Protein AF-A0A8J2L256-F1 (afdb_monomer_lite)

Structure (mmCIF, N/CA/C/O backbone):
data_AF-A0A8J2L256-F1
#
_entry.id   AF-A0A8J2L256-F1
#
loop_
_atom_site.group_PDB
_atom_site.id
_atom_site.type_symbol
_atom_site.label_atom_id
_atom_site.label_alt_id
_atom_site.label_comp_id
_atom_site.label_asym_id
_atom_site.label_entity_id
_atom_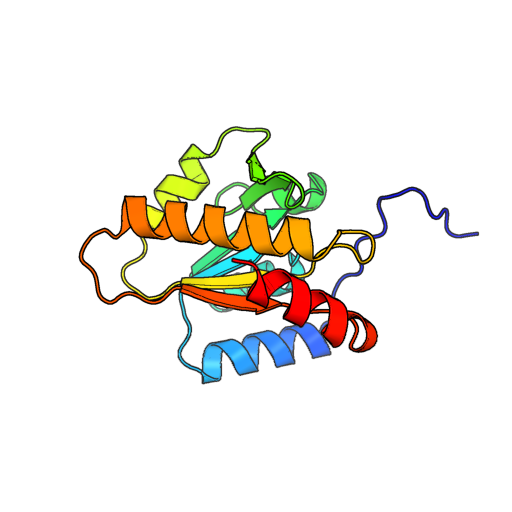site.label_seq_id
_atom_site.pdbx_PDB_ins_code
_atom_site.Cartn_x
_atom_site.Cartn_y
_atom_site.Cartn_z
_atom_s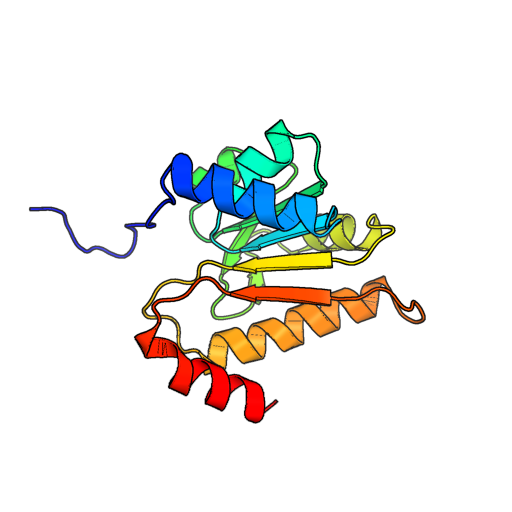ite.occupancy
_atom_site.B_iso_or_equiv
_atom_site.auth_seq_id
_atom_site.auth_comp_id
_atom_site.auth_asym_id
_atom_site.auth_atom_id
_atom_site.pdbx_PDB_model_num
ATOM 1 N N . LYS A 1 1 ? 14.289 1.042 -29.338 1.00 33.09 1 LYS A N 1
ATOM 2 C CA . LYS A 1 1 ? 15.150 1.082 -28.131 1.00 33.09 1 LYS A CA 1
ATOM 3 C C . LYS A 1 1 ? 14.317 1.693 -27.020 1.00 33.09 1 LYS A C 1
ATOM 5 O O . LYS A 1 1 ? 14.065 2.885 -27.082 1.00 33.09 1 LYS A O 1
ATOM 10 N N . VAL A 1 2 ? 13.814 0.871 -26.102 1.00 31.98 2 VAL A N 1
ATOM 11 C CA . VAL A 1 2 ? 13.113 1.359 -24.908 1.00 31.98 2 VAL A CA 1
ATOM 12 C C . VAL A 1 2 ? 14.169 2.021 -24.027 1.00 31.98 2 VAL A C 1
ATOM 14 O O . VAL A 1 2 ? 15.188 1.404 -23.714 1.00 31.98 2 VAL A O 1
ATOM 17 N N . SER A 1 3 ? 14.004 3.308 -23.748 1.00 28.58 3 SER A N 1
ATOM 18 C CA . SER A 1 3 ? 14.897 4.068 -22.882 1.00 28.58 3 SER A CA 1
ATOM 19 C C . SER A 1 3 ? 14.696 3.620 -21.435 1.00 28.58 3 SER A C 1
ATOM 21 O O . SER A 1 3 ? 13.634 3.829 -20.860 1.00 28.58 3 SER A O 1
ATOM 23 N N . ASN A 1 4 ? 15.737 3.030 -20.844 1.00 44.91 4 ASN A N 1
ATOM 24 C CA . ASN A 1 4 ? 15.836 2.690 -19.418 1.00 44.91 4 ASN A CA 1
ATOM 25 C C . ASN A 1 4 ? 16.096 3.945 -18.557 1.00 44.91 4 ASN A C 1
ATOM 27 O O . ASN A 1 4 ? 17.011 3.994 -17.739 1.00 44.91 4 ASN A O 1
ATOM 31 N N . SER A 1 5 ? 15.322 5.004 -18.772 1.00 42.19 5 SER A N 1
ATOM 32 C CA . SER A 1 5 ? 15.336 6.201 -17.936 1.00 42.19 5 SER A CA 1
ATOM 33 C C . SER A 1 5 ? 14.283 6.036 -16.847 1.00 42.19 5 SER A C 1
ATOM 35 O O . SER A 1 5 ? 13.138 6.381 -17.090 1.00 42.19 5 SER A O 1
ATOM 37 N N . GLY A 1 6 ? 14.655 5.447 -15.704 1.00 45.38 6 GLY A N 1
ATOM 38 C CA . GLY A 1 6 ? 14.060 5.629 -14.363 1.00 45.38 6 GLY A CA 1
ATOM 39 C C . GLY A 1 6 ? 12.545 5.492 -14.112 1.00 45.38 6 GLY A C 1
ATOM 40 O O . GLY A 1 6 ? 12.156 5.611 -12.960 1.00 45.38 6 GLY A O 1
ATOM 41 N N . VAL A 1 7 ? 11.703 5.267 -15.125 1.00 45.62 7 VAL A N 1
ATOM 42 C CA . VAL A 1 7 ? 10.238 5.473 -15.059 1.00 45.62 7 VAL A CA 1
ATOM 43 C C . VAL A 1 7 ? 9.453 4.284 -15.643 1.00 45.62 7 VAL A C 1
ATOM 45 O O . VAL A 1 7 ? 8.245 4.344 -15.822 1.00 45.62 7 VAL A O 1
ATOM 48 N N . ALA A 1 8 ? 10.104 3.158 -15.948 1.00 50.25 8 ALA A N 1
ATOM 49 C CA . ALA A 1 8 ? 9.369 1.954 -16.337 1.00 50.25 8 ALA A CA 1
ATOM 50 C C . ALA A 1 8 ? 8.808 1.269 -15.079 1.00 50.25 8 ALA A C 1
ATOM 52 O O . ALA A 1 8 ? 9.452 0.386 -14.514 1.00 50.25 8 ALA A O 1
ATOM 53 N N . GLN A 1 9 ? 7.630 1.703 -14.621 1.00 61.28 9 GLN A N 1
ATOM 54 C CA . GLN A 1 9 ? 6.853 0.961 -13.631 1.00 61.28 9 GLN A CA 1
ATOM 55 C C . GLN A 1 9 ? 6.382 -0.342 -14.290 1.00 61.28 9 GLN A C 1
ATOM 57 O O . GLN A 1 9 ? 5.681 -0.326 -15.305 1.00 61.28 9 GLN A O 1
ATOM 62 N N . TYR A 1 10 ? 6.814 -1.482 -13.757 1.00 75.56 10 TYR A N 1
ATOM 63 C CA . TYR A 1 10 ? 6.326 -2.779 -14.212 1.00 75.56 10 TYR A CA 1
ATOM 64 C C . TYR A 1 10 ? 4.930 -2.982 -13.634 1.00 75.56 10 TYR A C 1
ATOM 66 O O . TYR A 1 10 ? 4.779 -3.277 -12.458 1.00 75.56 10 TYR A O 1
ATOM 74 N N . LEU A 1 11 ? 3.898 -2.794 -14.453 1.00 85.25 11 LEU A N 1
ATOM 75 C CA . LEU A 1 11 ? 2.532 -3.072 -14.026 1.00 85.25 11 LEU A CA 1
ATOM 76 C C . LEU A 1 11 ? 2.261 -4.578 -14.064 1.00 85.25 11 LEU A C 1
ATOM 78 O O . LEU A 1 11 ? 2.655 -5.271 -15.006 1.00 85.25 11 LEU A O 1
ATOM 82 N N . PHE A 1 12 ? 1.537 -5.072 -13.060 1.00 91.88 12 PHE A N 1
ATOM 83 C CA . PHE A 1 12 ? 1.010 -6.434 -13.060 1.00 91.88 12 PHE A CA 1
ATOM 84 C C . PHE A 1 12 ? 0.120 -6.675 -14.281 1.00 91.88 12 PHE A C 1
ATOM 86 O O . PHE A 1 12 ? -0.645 -5.795 -14.684 1.00 91.88 12 PHE A O 1
ATOM 93 N N . SER A 1 13 ? 0.167 -7.894 -14.829 1.00 95.06 13 SER A N 1
ATOM 94 C CA . SER A 1 13 ? -0.834 -8.317 -15.809 1.00 95.06 13 SER A CA 1
ATOM 95 C C . SER A 1 13 ? -2.222 -8.375 -15.165 1.00 95.06 13 SER A C 1
ATOM 97 O O . SER A 1 13 ? -2.358 -8.415 -13.934 1.00 95.06 13 SER A O 1
ATOM 99 N N . GLN A 1 14 ? -3.265 -8.408 -15.993 1.00 95.38 14 GLN A N 1
ATOM 100 C CA . GLN A 1 14 ? -4.630 -8.550 -15.496 1.00 95.38 14 GLN A CA 1
ATOM 101 C C . GLN A 1 14 ? -4.795 -9.861 -14.719 1.00 95.38 14 GLN A C 1
ATOM 103 O O . GLN A 1 14 ? -5.342 -9.859 -13.622 1.00 95.38 14 GLN A O 1
ATOM 108 N N . GLU A 1 15 ? -4.242 -10.959 -15.236 1.00 97.44 15 GLU A N 1
ATOM 109 C CA . GLU A 1 15 ? -4.315 -12.281 -14.613 1.00 97.44 15 GLU A CA 1
ATOM 110 C C . GLU A 1 15 ? -3.619 -12.303 -13.248 1.00 97.44 15 GLU A C 1
ATOM 112 O O . GLU A 1 15 ? -4.172 -12.824 -12.281 1.00 97.44 15 GLU A O 1
ATOM 117 N N . SER A 1 16 ? -2.422 -11.711 -13.141 1.00 96.75 16 SER A N 1
ATOM 118 C CA . SER A 1 16 ? -1.717 -11.602 -11.857 1.00 96.75 16 SER A CA 1
ATOM 119 C C . SER A 1 16 ? -2.474 -10.717 -10.871 1.00 96.75 16 SER A C 1
ATOM 121 O O . SER A 1 16 ? -2.571 -11.057 -9.695 1.00 96.75 16 SER A O 1
ATOM 123 N N . THR A 1 17 ? -3.044 -9.609 -11.345 1.00 97.44 17 THR A N 1
ATOM 124 C CA . THR A 1 17 ? -3.836 -8.690 -10.517 1.00 97.44 17 THR A CA 1
ATOM 125 C C . THR A 1 17 ? -5.092 -9.378 -9.974 1.00 97.44 17 THR A C 1
ATOM 127 O O . THR A 1 17 ? -5.381 -9.293 -8.778 1.00 97.44 17 THR A O 1
ATOM 130 N N . ASP A 1 18 ? -5.817 -10.105 -10.825 1.00 97.50 18 ASP A N 1
ATOM 131 C CA . ASP A 1 18 ? -7.020 -10.852 -10.452 1.00 97.50 18 ASP A CA 1
ATOM 132 C C . ASP A 1 18 ? -6.697 -11.980 -9.466 1.00 97.50 18 ASP A C 1
ATOM 134 O O . ASP A 1 18 ? -7.401 -12.152 -8.470 1.00 97.50 18 ASP A O 1
ATOM 138 N N . PHE A 1 19 ? -5.602 -12.711 -9.698 1.00 97.81 19 PHE A N 1
ATOM 139 C CA . PHE A 1 19 ? -5.131 -13.742 -8.777 1.00 97.81 19 PHE A CA 1
ATOM 140 C C . PHE A 1 19 ? -4.763 -13.160 -7.407 1.00 97.81 19 PHE A C 1
ATOM 142 O O . PHE A 1 19 ? -5.254 -13.640 -6.386 1.00 97.81 19 PHE A O 1
ATOM 149 N N . LEU A 1 20 ? -3.924 -12.118 -7.372 1.00 97.19 20 LEU A N 1
ATOM 150 C CA . LEU A 1 20 ? -3.443 -11.519 -6.126 1.00 97.19 20 LEU A CA 1
ATOM 151 C C . LEU A 1 20 ? -4.588 -10.916 -5.317 1.00 97.19 20 LEU A C 1
ATOM 153 O O . LEU A 1 20 ? -4.707 -11.193 -4.126 1.00 97.19 20 LEU A O 1
ATOM 157 N N . THR A 1 21 ? -5.465 -10.137 -5.951 1.00 97.75 21 THR A N 1
ATOM 158 C CA . THR A 1 21 ? -6.631 -9.576 -5.257 1.00 97.75 21 THR A CA 1
ATOM 159 C C . THR A 1 21 ? -7.592 -10.666 -4.801 1.00 97.75 21 THR A C 1
ATOM 161 O O . THR A 1 21 ? -8.034 -10.635 -3.658 1.00 97.75 21 THR A O 1
ATOM 164 N N . GLY A 1 22 ? -7.861 -11.679 -5.629 1.00 97.75 22 GLY A N 1
ATOM 165 C CA . GLY A 1 22 ? -8.670 -12.832 -5.232 1.00 97.75 22 GLY A CA 1
ATOM 166 C C . GLY A 1 22 ? -8.109 -13.549 -4.001 1.00 97.75 22 GLY A C 1
ATOM 167 O O . GLY A 1 22 ? -8.852 -13.817 -3.058 1.00 97.75 22 GLY A O 1
ATOM 168 N N . MET A 1 23 ? -6.796 -13.791 -3.975 1.00 97.50 23 MET A N 1
ATOM 169 C CA . MET A 1 23 ? -6.098 -14.386 -2.836 1.00 97.50 23 MET A CA 1
ATOM 170 C C . MET A 1 23 ? -6.236 -13.519 -1.578 1.00 97.50 23 MET A C 1
ATOM 172 O O . MET A 1 23 ? -6.674 -14.027 -0.548 1.00 97.50 23 MET A O 1
ATOM 176 N N . LEU A 1 24 ? -5.919 -12.222 -1.655 1.00 96.69 24 LEU A N 1
ATOM 177 C CA . LEU A 1 24 ? -5.998 -11.302 -0.513 1.00 96.69 24 LEU A CA 1
ATOM 178 C C . LEU A 1 24 ? -7.411 -11.256 0.088 1.00 96.69 24 LEU A C 1
ATOM 180 O O . LEU A 1 24 ? -7.569 -11.364 1.302 1.00 96.69 24 LEU A O 1
ATOM 184 N N . LEU A 1 25 ? -8.442 -11.179 -0.757 1.00 96.56 25 LEU A N 1
ATOM 185 C CA . LEU A 1 25 ? -9.835 -11.168 -0.305 1.00 96.56 25 LEU A CA 1
ATOM 186 C C . LEU A 1 25 ? -10.271 -12.519 0.276 1.00 96.56 25 LEU A C 1
ATOM 188 O O . LEU A 1 25 ? -11.030 -12.554 1.241 1.00 96.56 25 LEU A O 1
ATOM 192 N N . SER A 1 26 ? -9.771 -13.638 -0.260 1.00 97.12 26 SER A N 1
ATOM 193 C CA . SER A 1 26 ? -10.060 -14.974 0.286 1.00 97.12 26 SER A CA 1
ATOM 194 C C . SER A 1 26 ? -9.480 -15.198 1.688 1.00 97.12 26 SER A C 1
ATOM 196 O O . SER A 1 26 ? -10.005 -16.014 2.441 1.00 97.12 26 SER A O 1
ATOM 198 N N . LEU A 1 27 ? -8.440 -14.441 2.059 1.00 95.38 27 LEU A N 1
ATOM 199 C CA . LEU A 1 27 ? -7.874 -14.416 3.411 1.00 95.38 27 LEU A CA 1
ATOM 200 C C . LEU A 1 27 ? -8.702 -13.563 4.391 1.00 95.38 27 LEU A C 1
ATOM 202 O O . LEU A 1 27 ? -8.342 -13.468 5.561 1.00 95.38 27 LEU A O 1
ATOM 206 N N . GLY A 1 28 ? -9.798 -12.944 3.934 1.00 94.31 28 GLY A N 1
ATOM 207 C CA . GLY A 1 28 ? -10.651 -12.080 4.754 1.00 94.31 28 GLY A CA 1
ATOM 208 C C . GLY A 1 28 ? -10.068 -10.689 5.013 1.00 94.31 28 GLY A C 1
ATOM 209 O O . GLY A 1 28 ? -10.490 -10.026 5.954 1.00 94.31 28 GLY A O 1
ATOM 210 N N . LEU A 1 29 ? -9.092 -10.255 4.210 1.00 95.25 29 LEU A N 1
ATOM 211 C CA . LEU A 1 29 ? -8.462 -8.938 4.323 1.00 95.25 29 LEU A CA 1
ATOM 212 C C . LEU A 1 29 ? -9.290 -7.888 3.569 1.00 95.25 29 LEU A C 1
ATOM 214 O O . LEU A 1 29 ? -9.682 -8.120 2.425 1.00 95.25 29 LEU A O 1
ATOM 218 N N . ASP A 1 30 ? -9.530 -6.732 4.187 1.00 95.06 30 ASP A N 1
ATOM 219 C CA . ASP A 1 30 ? -10.477 -5.725 3.688 1.00 95.06 30 ASP A CA 1
ATOM 220 C C . ASP A 1 30 ? -9.963 -4.272 3.706 1.00 95.06 30 ASP A C 1
ATOM 222 O O . ASP A 1 30 ? -10.559 -3.422 3.043 1.00 95.06 30 ASP A O 1
ATOM 226 N N . ASN A 1 31 ? -8.851 -3.985 4.396 1.00 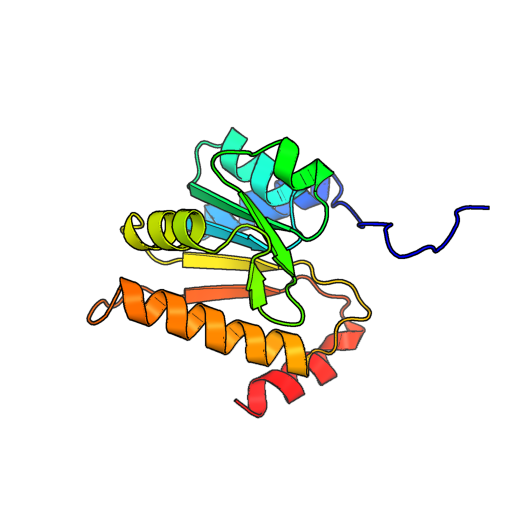97.56 31 ASN A N 1
ATOM 227 C CA . ASN A 1 31 ? -8.213 -2.665 4.413 1.00 97.56 31 ASN A CA 1
ATOM 228 C C . ASN A 1 31 ? -6.784 -2.740 3.881 1.00 97.56 31 ASN A C 1
ATOM 230 O O . ASN A 1 31 ? -5.948 -3.476 4.414 1.00 97.56 31 ASN A O 1
ATOM 234 N N . PHE A 1 32 ? -6.496 -1.944 2.851 1.00 98.44 32 PHE A N 1
ATOM 235 C CA . PHE A 1 32 ? -5.239 -2.028 2.120 1.00 98.44 32 PHE A CA 1
ATOM 236 C C . PHE A 1 32 ? -4.518 -0.690 1.997 1.00 98.44 32 PHE A C 1
ATOM 238 O O . PHE A 1 32 ? -5.130 0.351 1.765 1.00 98.44 32 PHE A O 1
ATOM 245 N N . ILE A 1 33 ? -3.192 -0.743 2.054 1.00 98.38 33 ILE A N 1
ATOM 246 C CA . ILE A 1 33 ? -2.316 0.259 1.449 1.00 98.38 33 ILE A CA 1
ATOM 247 C C . ILE A 1 33 ? -1.577 -0.426 0.311 1.00 98.38 33 ILE A C 1
ATOM 249 O O . ILE A 1 33 ? -0.903 -1.428 0.523 1.00 98.38 33 ILE A O 1
ATOM 253 N N . CYS A 1 34 ? -1.701 0.108 -0.895 1.00 98.12 34 CYS A N 1
ATOM 254 C CA . CYS A 1 34 ? -0.963 -0.344 -2.066 1.00 98.12 34 CYS A CA 1
ATOM 255 C C . CYS A 1 34 ? 0.215 0.603 -2.283 1.00 98.12 34 CYS A C 1
ATOM 257 O O . CYS A 1 34 ? 0.013 1.768 -2.608 1.00 98.12 34 CYS A O 1
ATOM 259 N N . MET A 1 35 ? 1.440 0.122 -2.097 1.00 96.38 35 MET A N 1
ATOM 260 C CA . MET A 1 35 ? 2.654 0.918 -2.242 1.00 96.38 35 MET A CA 1
ATOM 261 C C . MET A 1 35 ? 3.378 0.544 -3.538 1.00 96.38 35 MET A C 1
ATOM 263 O O . MET A 1 35 ? 3.911 -0.559 -3.655 1.00 96.38 35 MET A O 1
ATOM 267 N N . GLY A 1 36 ? 3.369 1.445 -4.521 1.00 94.69 36 GLY A N 1
ATOM 268 C CA . GLY A 1 36 ? 3.885 1.178 -5.870 1.00 94.69 36 GLY A CA 1
ATOM 269 C C . GLY A 1 36 ? 3.071 0.147 -6.663 1.00 94.69 36 GLY A C 1
ATOM 270 O O . GLY A 1 36 ? 3.540 -0.338 -7.686 1.00 94.69 36 GLY A O 1
ATOM 271 N N . ALA A 1 37 ? 1.859 -0.196 -6.204 1.00 96.12 37 ALA A N 1
ATOM 272 C CA . ALA A 1 37 ? 1.018 -1.257 -6.768 1.00 96.12 37 ALA A CA 1
ATOM 273 C C . ALA A 1 37 ? -0.350 -0.734 -7.278 1.00 96.12 37 ALA A C 1
ATOM 275 O O . ALA A 1 37 ? -1.404 -1.163 -6.789 1.00 96.12 37 ALA A O 1
ATOM 276 N N . PRO A 1 38 ? -0.380 0.184 -8.264 1.00 96.12 38 PRO A N 1
ATOM 277 C CA . PRO A 1 38 ? -1.602 0.861 -8.702 1.00 96.12 38 PRO A CA 1
ATOM 278 C C . PRO A 1 38 ? -2.627 -0.084 -9.348 1.00 96.12 38 PRO A C 1
ATOM 280 O O . PRO A 1 38 ? -3.829 0.132 -9.192 1.00 96.12 38 PRO A O 1
ATOM 283 N N . SER A 1 39 ? -2.191 -1.159 -10.020 1.00 96.00 39 SER A N 1
ATOM 284 C CA . SER A 1 39 ? -3.107 -2.162 -10.595 1.00 96.00 39 SER A CA 1
ATOM 285 C C . SER A 1 39 ? -3.903 -2.901 -9.514 1.00 96.00 39 SER A C 1
ATOM 287 O O . SER A 1 39 ? -5.103 -3.124 -9.667 1.00 96.00 39 SER A O 1
ATOM 289 N N . ILE A 1 40 ? -3.255 -3.237 -8.391 1.00 97.69 40 ILE A N 1
ATOM 290 C CA . ILE A 1 40 ? -3.905 -3.892 -7.247 1.00 97.69 40 ILE A CA 1
ATOM 291 C C . ILE A 1 40 ? -4.883 -2.921 -6.584 1.00 97.69 40 ILE A C 1
ATOM 293 O O . ILE A 1 40 ? -6.023 -3.299 -6.322 1.00 97.69 40 ILE A O 1
ATOM 297 N N . HIS A 1 41 ? -4.473 -1.664 -6.378 1.00 98.00 41 HIS A N 1
ATOM 298 C CA . HIS A 1 41 ? -5.343 -0.616 -5.839 1.00 98.00 41 HIS A CA 1
ATOM 299 C C . HIS A 1 41 ? -6.628 -0.456 -6.659 1.00 98.00 41 HIS A C 1
ATOM 301 O O . HIS A 1 41 ? -7.723 -0.579 -6.110 1.00 98.00 41 HIS A O 1
ATOM 307 N N . GLY A 1 42 ? -6.499 -0.258 -7.976 1.00 97.56 42 GLY A N 1
ATOM 308 C CA . GLY A 1 42 ? -7.648 -0.100 -8.870 1.00 97.56 42 GLY A CA 1
ATOM 309 C C . GLY A 1 42 ? -8.604 -1.288 -8.794 1.00 97.56 42 GLY A C 1
ATOM 310 O O . GLY A 1 42 ? -9.808 -1.112 -8.619 1.00 97.56 42 GLY A O 1
ATOM 311 N N . LYS A 1 43 ? -8.062 -2.512 -8.809 1.00 97.94 43 LYS A N 1
ATOM 312 C CA . LYS A 1 43 ? -8.867 -3.732 -8.721 1.00 97.94 43 LYS A CA 1
ATOM 313 C C . LYS A 1 43 ? -9.574 -3.893 -7.371 1.00 97.94 43 LYS A C 1
ATOM 315 O O . LYS A 1 43 ? -10.705 -4.370 -7.334 1.00 97.94 43 LYS A O 1
ATOM 320 N N . LEU A 1 44 ? -8.947 -3.502 -6.262 1.00 98.31 44 LEU A N 1
ATOM 321 C CA . LEU A 1 44 ? -9.594 -3.508 -4.945 1.00 98.31 44 LEU A CA 1
ATOM 322 C C . LEU A 1 44 ? -10.750 -2.497 -4.887 1.00 98.31 44 LEU A C 1
ATOM 324 O O . LEU A 1 44 ? -11.830 -2.840 -4.402 1.00 98.31 44 LEU A O 1
ATOM 328 N N . LEU A 1 45 ? -10.570 -1.299 -5.453 1.00 97.62 45 LEU A N 1
ATOM 329 C CA . LEU A 1 45 ? -11.632 -0.293 -5.534 1.00 97.62 45 LEU A CA 1
ATOM 330 C C . LEU A 1 45 ? -12.818 -0.758 -6.392 1.00 97.62 45 LEU A C 1
ATOM 332 O O . LEU A 1 45 ? -13.961 -0.599 -5.971 1.00 97.62 45 LEU A O 1
ATOM 336 N N . GLU A 1 46 ? -12.576 -1.409 -7.537 1.00 96.88 46 GLU A N 1
ATOM 337 C CA . GLU A 1 46 ? -13.636 -2.026 -8.361 1.00 96.88 46 GLU A CA 1
ATOM 338 C C . GLU A 1 46 ? -14.489 -3.036 -7.575 1.00 96.88 46 GLU A C 1
ATOM 340 O O . GLU A 1 46 ? -15.650 -3.288 -7.901 1.00 96.88 46 GLU A O 1
ATOM 345 N N . ARG A 1 47 ? -13.912 -3.634 -6.529 1.00 96.25 47 ARG A N 1
ATOM 346 C CA . ARG A 1 47 ? -14.564 -4.613 -5.654 1.00 96.25 47 ARG A CA 1
ATOM 347 C C . ARG A 1 47 ? -15.148 -3.987 -4.386 1.00 96.25 47 ARG A C 1
ATOM 349 O O . ARG A 1 47 ? -15.650 -4.730 -3.549 1.00 96.25 47 ARG A O 1
ATOM 356 N N . ASN A 1 48 ? -15.149 -2.655 -4.280 1.00 96.25 48 ASN A N 1
ATOM 357 C CA . ASN A 1 48 ? -15.600 -1.880 -3.119 1.00 96.25 48 ASN A CA 1
ATOM 358 C C . ASN A 1 48 ? -14.840 -2.222 -1.829 1.00 96.25 48 ASN A C 1
ATOM 360 O O . ASN A 1 48 ? -15.426 -2.290 -0.750 1.00 96.25 48 ASN A O 1
ATOM 364 N N . VAL A 1 49 ? -13.536 -2.469 -1.951 1.00 97.06 49 VAL A N 1
ATOM 365 C CA . VAL A 1 49 ? -12.649 -2.791 -0.831 1.00 97.06 49 VAL A CA 1
ATOM 366 C C . VAL A 1 49 ? -11.823 -1.558 -0.471 1.00 97.06 49 VAL A C 1
ATOM 368 O O . VAL A 1 49 ? -11.377 -0.832 -1.362 1.00 97.06 49 VAL A O 1
ATOM 371 N N . ASN A 1 50 ? -11.605 -1.313 0.826 1.00 97.31 50 ASN A N 1
ATOM 372 C CA . ASN A 1 50 ? -10.860 -0.141 1.283 1.00 97.31 50 ASN A CA 1
ATOM 373 C C . ASN A 1 50 ? -9.405 -0.245 0.823 1.00 97.31 50 ASN A C 1
ATOM 375 O O . ASN A 1 50 ? -8.687 -1.179 1.182 1.00 97.31 50 ASN A O 1
ATOM 379 N N . SER A 1 51 ? -8.959 0.717 0.022 1.00 98.25 51 SER A N 1
ATOM 380 C CA . SER A 1 51 ? -7.600 0.741 -0.502 1.00 98.25 51 SER A CA 1
ATOM 381 C C . SER A 1 51 ? -7.095 2.171 -0.610 1.00 98.25 51 SER A C 1
ATOM 383 O O . SER A 1 51 ? -7.845 3.066 -0.999 1.00 98.25 51 SER A O 1
ATOM 385 N N . TYR A 1 52 ? -5.817 2.373 -0.303 1.00 98.50 52 TYR A N 1
ATOM 386 C CA . TYR A 1 52 ? -5.128 3.653 -0.436 1.00 98.50 52 TYR A CA 1
ATOM 387 C C . TYR A 1 52 ? -3.803 3.470 -1.174 1.00 98.50 52 TYR A C 1
ATOM 389 O O . TYR A 1 52 ? -3.025 2.580 -0.833 1.00 98.50 52 TYR A O 1
ATOM 397 N N . LEU A 1 53 ? -3.542 4.287 -2.189 1.00 98.31 53 LEU A N 1
ATOM 398 C CA . LEU A 1 53 ? -2.360 4.183 -3.040 1.00 98.31 53 LEU A CA 1
ATOM 399 C C . LEU A 1 53 ? -1.256 5.145 -2.587 1.00 98.31 53 LEU A C 1
ATOM 401 O O . LEU A 1 53 ? -1.456 6.352 -2.486 1.00 98.31 53 LEU A O 1
ATOM 405 N N . LEU A 1 54 ? -0.063 4.609 -2.373 1.00 97.75 54 LEU A N 1
ATOM 406 C CA . LEU A 1 54 ? 1.164 5.374 -2.191 1.00 97.75 54 LEU A CA 1
ATOM 407 C C . LEU A 1 54 ? 2.068 5.102 -3.393 1.00 97.75 54 LEU A C 1
ATOM 409 O O . LEU A 1 54 ? 2.572 3.988 -3.536 1.00 97.75 54 LEU A O 1
ATOM 413 N N . ASP A 1 55 ? 2.265 6.087 -4.264 1.00 95.69 55 ASP A N 1
ATOM 414 C CA . ASP A 1 55 ? 3.029 5.904 -5.504 1.00 95.69 55 ASP A CA 1
ATOM 415 C C . ASP A 1 55 ? 3.938 7.104 -5.794 1.00 95.69 55 ASP A C 1
ATOM 417 O O . ASP A 1 55 ? 3.645 8.234 -5.399 1.00 95.69 55 ASP A O 1
ATOM 421 N N . LEU A 1 56 ? 5.052 6.841 -6.476 1.00 94.50 56 LEU A N 1
ATOM 422 C CA . LEU A 1 56 ? 5.990 7.859 -6.937 1.00 94.50 56 LEU A CA 1
ATOM 423 C C . LEU A 1 56 ? 5.547 8.457 -8.281 1.00 94.50 56 LEU A C 1
ATOM 425 O O . LEU A 1 56 ? 5.964 9.561 -8.613 1.00 94.50 56 LEU A O 1
ATOM 429 N N . ASP A 1 57 ? 4.739 7.735 -9.063 1.00 92.81 57 ASP A N 1
ATOM 430 C CA . ASP A 1 57 ? 4.256 8.202 -10.359 1.00 92.81 57 ASP A CA 1
ATOM 431 C C . ASP A 1 57 ? 3.043 9.144 -10.195 1.00 92.81 57 ASP A C 1
ATOM 433 O O . ASP A 1 57 ? 1.946 8.680 -9.854 1.00 92.81 57 ASP A O 1
ATOM 437 N N . PRO A 1 58 ? 3.181 10.457 -10.474 1.00 91.75 58 PRO A N 1
ATOM 438 C CA . PRO A 1 58 ? 2.078 11.408 -10.363 1.00 91.75 58 PRO A CA 1
ATOM 439 C C . PRO A 1 58 ? 0.915 11.093 -11.314 1.00 91.75 58 PRO A C 1
ATOM 441 O O . PRO A 1 58 ? -0.228 11.431 -10.997 1.00 91.75 58 PRO A O 1
ATOM 444 N N . ASP A 1 59 ? 1.156 10.407 -12.437 1.00 91.50 59 ASP A N 1
ATOM 445 C CA . ASP A 1 59 ? 0.083 9.995 -13.342 1.00 91.50 59 ASP A CA 1
ATOM 446 C C . ASP A 1 59 ? -0.797 8.926 -12.681 1.00 91.50 59 ASP A C 1
ATOM 448 O O . ASP A 1 59 ? -2.019 8.944 -12.854 1.00 91.50 59 ASP A O 1
ATOM 452 N N . MET A 1 60 ? -0.220 8.031 -11.870 1.00 92.38 60 MET A N 1
ATOM 453 C CA . MET A 1 60 ? -0.995 7.063 -11.084 1.00 92.38 60 MET A CA 1
ATOM 454 C C . MET A 1 60 ? -1.782 7.745 -9.969 1.00 92.38 60 MET A C 1
ATOM 456 O O . MET A 1 60 ? -2.952 7.421 -9.774 1.00 92.38 60 MET A O 1
ATOM 460 N N . ILE A 1 61 ? -1.191 8.733 -9.297 1.00 94.31 61 ILE A N 1
ATOM 461 C CA . ILE A 1 61 ? -1.872 9.530 -8.264 1.00 94.31 61 ILE A CA 1
ATOM 462 C C . ILE A 1 61 ? -3.065 10.295 -8.849 1.00 94.31 61 ILE A C 1
ATOM 464 O O . ILE A 1 61 ? -4.160 10.278 -8.288 1.00 94.31 61 ILE A O 1
ATOM 468 N N . SER A 1 62 ? -2.897 10.901 -10.028 1.00 93.69 62 SER A N 1
ATOM 469 C CA . SER A 1 62 ? -3.950 11.687 -10.687 1.00 93.69 62 SER A CA 1
ATOM 470 C C . SER A 1 62 ? -5.226 10.886 -10.989 1.00 93.69 62 SER A C 1
ATOM 472 O O . SER A 1 62 ? -6.315 11.458 -11.048 1.00 93.69 62 SER A O 1
ATOM 474 N N . LYS A 1 63 ? -5.116 9.556 -11.129 1.00 95.00 63 LYS A N 1
ATOM 475 C CA . LYS A 1 63 ? -6.254 8.648 -11.349 1.00 95.00 63 LYS A CA 1
ATOM 476 C C . LYS A 1 63 ? -7.085 8.411 -10.088 1.00 95.00 63 LYS A C 1
ATOM 478 O O . LYS A 1 63 ? -8.255 8.054 -10.204 1.00 95.00 63 LYS A O 1
ATOM 483 N N . TYR A 1 64 ? -6.506 8.611 -8.903 1.00 95.69 64 TYR A N 1
ATOM 484 C CA . TYR A 1 64 ? -7.114 8.275 -7.613 1.00 95.69 64 TYR A CA 1
ATOM 485 C C . TYR A 1 64 ? -7.008 9.436 -6.607 1.00 95.69 64 TYR A C 1
ATOM 487 O O . TYR A 1 64 ? -6.496 9.253 -5.501 1.00 95.69 64 TYR A O 1
ATOM 495 N N . PRO A 1 65 ? -7.498 10.645 -6.931 1.00 92.12 65 PRO A N 1
ATOM 496 C CA . PRO A 1 65 ? -7.202 11.862 -6.165 1.00 92.12 65 PRO A CA 1
ATOM 497 C C . PRO A 1 65 ? -7.705 11.848 -4.711 1.00 92.12 65 PRO A C 1
ATOM 499 O O . PRO A 1 65 ? -7.230 12.624 -3.891 1.00 92.12 65 PRO A O 1
ATOM 502 N N . SER A 1 66 ? -8.675 10.993 -4.377 1.00 93.19 66 SER A N 1
ATOM 503 C CA . SER A 1 66 ? -9.236 10.884 -3.019 1.00 93.19 66 SER A CA 1
ATOM 504 C C . SER A 1 66 ? -8.691 9.704 -2.214 1.00 93.19 66 SER A C 1
ATOM 506 O O . SER A 1 66 ? -8.953 9.612 -1.018 1.00 93.19 66 SER A O 1
ATOM 508 N N . THR A 1 67 ? -7.970 8.790 -2.860 1.00 96.62 67 THR A N 1
ATOM 509 C CA . THR A 1 67 ? -7.491 7.534 -2.266 1.00 96.62 67 THR A CA 1
ATOM 510 C C . THR A 1 67 ? -6.029 7.286 -2.609 1.00 96.62 67 THR A C 1
ATOM 512 O O . THR A 1 67 ? -5.601 6.138 -2.711 1.00 96.62 67 THR A O 1
ATOM 515 N N . SER A 1 68 ? -5.256 8.352 -2.824 1.00 97.38 68 SER A N 1
ATOM 516 C CA . SER A 1 68 ? -3.833 8.243 -3.109 1.00 97.38 68 SER A CA 1
ATOM 517 C C . SER A 1 68 ? -3.027 9.437 -2.603 1.00 97.38 68 SER A C 1
ATOM 519 O O . SER A 1 68 ? -3.564 10.521 -2.378 1.00 97.38 68 SER A O 1
ATOM 521 N N . CYS A 1 69 ? -1.724 9.228 -2.421 1.00 96.88 69 CYS A N 1
ATOM 522 C CA . CYS A 1 69 ? -0.748 10.281 -2.156 1.00 96.88 69 CYS A CA 1
ATOM 523 C C . CYS A 1 69 ? 0.506 10.073 -2.999 1.00 96.88 69 CYS A C 1
ATOM 525 O O . CYS A 1 69 ? 1.024 8.956 -3.083 1.00 96.88 69 CYS A O 1
ATOM 527 N N . HIS A 1 70 ? 1.048 11.175 -3.520 1.00 96.75 70 HIS A N 1
ATOM 528 C CA . HIS A 1 70 ? 2.380 11.185 -4.104 1.00 96.75 70 HIS A CA 1
ATOM 529 C C . HIS A 1 70 ? 3.414 10.942 -3.000 1.00 96.75 70 HIS A C 1
ATOM 531 O O . HIS A 1 70 ? 3.531 11.710 -2.036 1.00 96.75 70 HIS A O 1
ATOM 537 N N . TYR A 1 71 ? 4.136 9.831 -3.116 1.00 96.81 71 TYR A N 1
ATOM 538 C CA . TYR A 1 71 ? 4.907 9.244 -2.032 1.00 96.81 71 TYR A CA 1
ATOM 539 C C . TYR A 1 71 ? 6.191 8.577 -2.529 1.00 96.81 71 TYR A C 1
ATOM 541 O O . TYR A 1 71 ? 6.203 7.847 -3.517 1.00 96.81 71 TYR A O 1
ATOM 549 N N . ASN A 1 72 ? 7.283 8.770 -1.791 1.00 94.88 72 ASN A N 1
ATOM 550 C CA . ASN A 1 72 ? 8.540 8.074 -2.020 1.00 94.88 72 ASN A CA 1
ATOM 551 C C . ASN A 1 72 ? 8.781 7.013 -0.937 1.00 94.88 72 ASN A C 1
ATOM 553 O O . ASN A 1 72 ? 9.103 7.309 0.216 1.00 94.88 72 ASN A O 1
ATOM 557 N N . MET A 1 73 ? 8.688 5.748 -1.346 1.00 93.19 73 MET A N 1
ATOM 558 C CA . MET A 1 73 ? 8.889 4.589 -0.472 1.00 93.19 73 MET A CA 1
ATOM 559 C C . MET A 1 73 ? 10.321 4.396 0.025 1.00 93.19 73 MET A C 1
ATOM 561 O O . MET A 1 73 ? 10.519 3.697 1.008 1.00 93.19 73 MET A O 1
ATOM 565 N N . CYS A 1 74 ? 11.332 4.997 -0.607 1.00 90.69 74 CYS A N 1
ATOM 566 C CA . CYS A 1 74 ? 12.727 4.836 -0.186 1.00 90.69 74 CYS A CA 1
ATOM 567 C C . CYS A 1 74 ? 13.105 5.738 0.998 1.00 90.69 74 CYS A C 1
ATOM 569 O O . CYS A 1 74 ? 14.203 5.630 1.538 1.00 90.69 74 CYS A O 1
ATOM 571 N N . ASN A 1 75 ? 12.247 6.677 1.377 1.00 93.00 75 ASN A N 1
ATOM 572 C CA . ASN A 1 75 ? 12.510 7.588 2.488 1.00 93.00 75 ASN A CA 1
ATOM 573 C C . ASN A 1 75 ? 11.248 7.957 3.277 1.00 93.00 75 ASN A C 1
ATOM 575 O O . ASN A 1 75 ? 11.320 8.827 4.140 1.00 93.00 75 ASN A O 1
ATOM 579 N N . HIS A 1 76 ? 10.120 7.299 2.994 1.00 96.50 76 HIS A N 1
ATOM 580 C CA . HIS A 1 76 ? 8.830 7.567 3.617 1.00 96.50 76 HIS A CA 1
ATOM 581 C C . HIS A 1 76 ? 8.420 9.052 3.520 1.00 96.50 76 HIS A C 1
ATOM 583 O O . HIS A 1 76 ? 7.924 9.657 4.467 1.00 96.50 76 HIS A O 1
ATOM 589 N N . TYR A 1 77 ? 8.661 9.660 2.355 1.00 97.00 77 TYR A N 1
ATOM 590 C CA . TYR A 1 77 ? 8.373 11.071 2.113 1.00 97.00 77 TYR A CA 1
ATOM 591 C C . TYR A 1 77 ? 7.056 11.255 1.358 1.00 97.00 77 TYR A C 1
ATOM 593 O O . TYR A 1 77 ? 6.856 10.652 0.306 1.00 97.00 77 TYR A O 1
ATOM 601 N N . PHE A 1 78 ? 6.191 12.129 1.872 1.00 97.62 78 PHE A N 1
ATOM 602 C CA . PHE A 1 78 ? 4.935 12.530 1.238 1.00 97.62 78 PHE A CA 1
ATOM 603 C C . PHE A 1 78 ? 5.113 13.908 0.601 1.00 97.62 78 PHE A C 1
ATOM 605 O O . PHE A 1 78 ? 5.367 14.882 1.312 1.00 97.62 78 PHE A O 1
ATOM 612 N N . PHE A 1 79 ? 4.979 13.997 -0.722 1.00 96.56 79 PHE A N 1
ATOM 613 C CA . PHE A 1 79 ? 5.243 15.240 -1.456 1.00 96.56 79 PHE A CA 1
ATOM 614 C C . PHE A 1 79 ? 4.193 16.322 -1.176 1.00 96.56 79 PHE A C 1
ATOM 616 O O . PHE A 1 79 ? 4.542 17.494 -1.064 1.00 96.56 79 PHE A O 1
ATOM 623 N N . ASP A 1 80 ? 2.939 15.915 -0.977 1.00 93.19 80 ASP A N 1
ATOM 624 C CA . ASP A 1 80 ? 1.805 16.814 -0.719 1.00 93.19 80 ASP A CA 1
ATOM 625 C C . ASP A 1 80 ? 1.399 16.844 0.770 1.00 93.19 80 ASP A C 1
ATOM 627 O O . ASP A 1 80 ? 0.318 17.307 1.136 1.00 93.19 80 ASP A O 1
ATOM 631 N N . GLY A 1 81 ? 2.268 16.334 1.651 1.00 95.06 81 GLY A N 1
ATOM 632 C CA . GLY A 1 81 ? 1.948 16.075 3.056 1.00 95.06 81 GLY A CA 1
ATOM 633 C C . GLY A 1 81 ? 1.178 14.765 3.264 1.00 95.06 81 GLY A C 1
ATOM 634 O O . GLY A 1 81 ? 0.787 14.084 2.320 1.00 95.06 81 GLY A O 1
ATOM 635 N N . ASN A 1 82 ? 0.988 14.375 4.526 1.00 95.31 82 ASN A N 1
ATOM 636 C CA . ASN A 1 82 ? 0.460 13.055 4.891 1.00 95.31 82 ASN A CA 1
ATOM 637 C C . ASN A 1 82 ? -0.951 13.083 5.504 1.00 95.31 82 ASN A C 1
ATOM 639 O O . ASN A 1 82 ? -1.420 12.045 5.958 1.00 95.31 82 ASN A O 1
ATOM 643 N N . ASN A 1 83 ? -1.644 14.226 5.502 1.00 95.44 83 ASN A N 1
ATOM 644 C CA . ASN A 1 83 ? -2.945 14.370 6.170 1.00 95.44 83 ASN A CA 1
ATOM 645 C C . ASN A 1 83 ? -3.996 13.381 5.640 1.00 95.44 83 ASN A C 1
ATOM 647 O O . ASN A 1 83 ? -4.635 12.704 6.431 1.00 95.44 83 ASN A O 1
ATOM 651 N N . LEU A 1 84 ? -4.131 13.229 4.315 1.00 95.06 84 LEU A N 1
ATOM 652 C CA . LEU A 1 84 ? -5.094 12.284 3.727 1.00 95.06 84 LEU A CA 1
ATOM 653 C C . LEU A 1 84 ? -4.755 10.822 4.050 1.00 95.06 84 LEU A C 1
ATOM 655 O O . LEU A 1 84 ? -5.649 10.018 4.301 1.00 95.06 84 LEU A O 1
ATOM 659 N N . TYR A 1 85 ? -3.463 10.495 4.093 1.00 97.31 85 TYR A N 1
ATOM 660 C CA . TYR A 1 85 ? -2.981 9.188 4.527 1.00 97.31 85 TYR A CA 1
ATOM 661 C C . TYR A 1 85 ? -3.316 8.932 6.006 1.00 97.31 85 TYR A C 1
ATOM 663 O O . TYR A 1 85 ? -3.844 7.872 6.331 1.00 97.31 85 TYR A O 1
ATOM 671 N N . ARG A 1 86 ? -3.091 9.910 6.893 1.00 96.81 86 ARG A N 1
ATOM 672 C CA . ARG A 1 86 ? -3.449 9.812 8.320 1.00 96.81 86 ARG A CA 1
ATOM 673 C C . ARG A 1 86 ? -4.953 9.686 8.523 1.00 96.81 86 ARG A C 1
ATOM 675 O O . ARG A 1 86 ? -5.396 8.791 9.233 1.00 96.81 86 ARG A O 1
ATOM 682 N N . ASP A 1 87 ? -5.735 10.504 7.826 1.00 96.12 87 ASP A N 1
ATOM 683 C CA . ASP A 1 87 ? -7.195 10.433 7.839 1.00 96.12 87 ASP A CA 1
ATOM 684 C C . ASP A 1 87 ? -7.703 9.072 7.356 1.00 96.12 87 ASP A C 1
ATOM 686 O O . ASP A 1 87 ? -8.703 8.571 7.871 1.00 96.12 87 ASP A O 1
ATOM 690 N N . TYR A 1 88 ? -7.050 8.481 6.348 1.00 97.00 88 TYR A N 1
ATOM 691 C CA . TYR A 1 88 ? -7.368 7.135 5.888 1.00 97.00 88 TYR A CA 1
ATOM 692 C C . TYR A 1 88 ? -7.117 6.112 6.993 1.00 97.00 88 TYR A C 1
ATOM 694 O O . TYR A 1 88 ? -8.048 5.384 7.327 1.00 97.00 88 TYR A O 1
ATOM 702 N N . LEU A 1 89 ? -5.917 6.104 7.592 1.00 96.38 89 LEU A N 1
ATOM 703 C CA . LEU A 1 89 ? -5.581 5.205 8.700 1.00 96.38 89 LEU A CA 1
ATOM 704 C C . LEU A 1 89 ? -6.611 5.322 9.827 1.00 96.38 89 LEU A C 1
ATOM 706 O O . LEU A 1 89 ? -7.262 4.336 10.162 1.00 96.38 89 LEU A O 1
ATOM 710 N N . ASN A 1 90 ? -6.827 6.531 10.344 1.00 94.75 90 ASN A N 1
ATOM 711 C CA . ASN A 1 90 ? -7.705 6.801 11.482 1.00 94.75 90 ASN A CA 1
ATOM 712 C C . ASN A 1 90 ? -9.142 6.267 11.298 1.00 94.75 90 ASN A C 1
ATOM 714 O O . ASN A 1 90 ? -9.786 5.831 12.252 1.00 94.75 90 ASN A O 1
ATOM 718 N N . LYS A 1 91 ? -9.652 6.258 10.059 1.00 94.00 91 LYS A N 1
ATOM 719 C CA . LYS A 1 91 ? -11.009 5.784 9.732 1.00 94.00 91 LYS A CA 1
ATOM 720 C C . LYS A 1 91 ? -11.140 4.261 9.692 1.00 94.00 91 LYS A C 1
ATOM 722 O O . LYS A 1 91 ? -12.271 3.762 9.709 1.00 94.00 91 LYS A O 1
ATOM 727 N N . LEU A 1 92 ? -10.035 3.520 9.609 1.00 93.56 92 LEU A N 1
ATOM 728 C CA . LEU A 1 92 ? -10.066 2.062 9.531 1.00 93.56 92 LEU A CA 1
ATOM 729 C C . LEU A 1 92 ? -10.508 1.457 10.866 1.00 93.56 92 LEU A C 1
ATOM 731 O O . LEU A 1 92 ? -10.011 1.817 11.931 1.00 93.56 92 LEU A O 1
ATOM 735 N N . LYS A 1 93 ? -11.440 0.501 10.794 1.00 88.25 93 LYS A N 1
ATOM 736 C CA . LYS A 1 93 ? -11.983 -0.235 11.953 1.00 88.25 93 LYS A CA 1
ATOM 737 C C . LYS A 1 93 ? -11.490 -1.685 12.030 1.00 88.25 93 LYS A C 1
ATOM 739 O O . LYS A 1 93 ? -12.035 -2.473 12.797 1.00 88.25 93 LYS A O 1
ATOM 744 N N . GLY A 1 94 ? -10.502 -2.042 11.215 1.00 90.62 94 GLY A N 1
ATOM 745 C CA . GLY A 1 94 ? -10.003 -3.402 11.051 1.00 90.62 94 GLY A CA 1
ATOM 746 C C . GLY A 1 94 ? -8.494 -3.437 10.849 1.00 90.62 94 GLY A C 1
ATOM 747 O O . GLY A 1 94 ? -7.837 -2.400 10.802 1.00 90.62 94 GLY A O 1
ATOM 748 N N . SER A 1 95 ? -7.952 -4.650 10.746 1.00 94.12 95 SER A N 1
ATOM 749 C CA . SER A 1 95 ? -6.526 -4.848 10.476 1.00 94.12 95 SER A CA 1
ATOM 750 C C . SER A 1 95 ? -6.158 -4.280 9.105 1.00 94.12 95 SER A C 1
ATOM 752 O O . SER A 1 95 ? -6.966 -4.304 8.173 1.00 94.12 95 SER A O 1
ATOM 754 N N . LEU A 1 96 ? -4.930 -3.790 8.983 1.00 96.88 96 LEU A N 1
ATOM 755 C CA . LEU A 1 96 ? -4.406 -3.175 7.772 1.00 96.88 96 LEU A CA 1
ATOM 756 C C . LEU A 1 96 ? -3.432 -4.124 7.072 1.00 96.88 96 LEU A C 1
ATOM 758 O O . LEU A 1 96 ? -2.595 -4.759 7.710 1.00 96.88 96 LEU A O 1
ATOM 762 N N . THR A 1 97 ? -3.514 -4.202 5.745 1.00 97.94 97 THR A N 1
ATOM 763 C CA . THR A 1 97 ? -2.552 -4.932 4.912 1.00 97.94 97 THR A CA 1
ATOM 764 C C . THR A 1 97 ? -1.834 -3.984 3.962 1.00 97.94 97 THR A C 1
ATOM 766 O O . THR A 1 97 ? -2.450 -3.345 3.114 1.00 97.94 97 THR A O 1
ATOM 769 N N . VAL A 1 98 ? -0.511 -3.923 4.059 1.00 97.75 98 VAL A N 1
ATOM 770 C CA . VAL A 1 98 ? 0.340 -3.195 3.117 1.00 97.75 98 VAL A CA 1
ATOM 771 C C . VAL A 1 98 ? 0.780 -4.159 2.024 1.00 97.75 98 VAL A C 1
ATOM 773 O O . VAL A 1 98 ? 1.505 -5.112 2.292 1.00 97.75 98 VAL A O 1
ATOM 776 N N . VAL A 1 99 ? 0.359 -3.914 0.788 1.00 97.50 99 VAL A N 1
ATOM 777 C CA . VAL A 1 99 ? 0.840 -4.621 -0.402 1.00 97.50 99 VAL A CA 1
ATOM 778 C C . VAL A 1 99 ? 1.860 -3.727 -1.083 1.00 97.50 99 VAL A C 1
ATOM 780 O O . VAL A 1 99 ? 1.529 -2.605 -1.462 1.00 97.50 99 VAL A O 1
ATOM 783 N N . MET A 1 100 ? 3.091 -4.201 -1.238 1.00 94.00 100 MET A N 1
ATOM 784 C CA . MET A 1 100 ? 4.161 -3.422 -1.849 1.00 94.00 100 MET A CA 1
ATOM 785 C C . MET A 1 100 ? 4.792 -4.122 -3.045 1.00 94.00 100 MET A C 1
ATOM 787 O O . MET A 1 100 ? 5.084 -5.319 -3.001 1.00 94.00 100 MET A O 1
ATOM 791 N N . ASP A 1 101 ? 5.040 -3.323 -4.077 1.00 92.38 101 ASP A N 1
ATOM 792 C CA . ASP A 1 101 ? 5.818 -3.676 -5.261 1.00 92.38 101 ASP A CA 1
ATOM 793 C C . ASP A 1 101 ? 6.925 -2.623 -5.461 1.00 92.38 101 ASP A C 1
ATOM 795 O O . ASP A 1 101 ? 6.767 -1.659 -6.215 1.00 92.38 101 ASP A O 1
ATOM 799 N N . PRO A 1 102 ? 8.016 -2.701 -4.678 1.00 89.44 102 PRO A N 1
ATOM 800 C CA . PRO A 1 102 ? 9.081 -1.714 -4.734 1.00 89.44 102 PRO A CA 1
ATOM 801 C C . PRO A 1 102 ? 9.977 -1.903 -5.967 1.00 89.44 102 PRO A C 1
ATOM 803 O O . PRO A 1 102 ? 10.172 -3.028 -6.436 1.00 89.44 102 PRO A O 1
ATOM 806 N N . PRO A 1 103 ? 10.628 -0.833 -6.464 1.00 84.94 103 PRO A N 1
ATOM 807 C CA . PRO A 1 103 ? 11.547 -0.952 -7.584 1.00 84.94 103 PRO A CA 1
ATOM 808 C C . PRO A 1 103 ? 12.715 -1.869 -7.210 1.00 84.94 103 PRO A C 1
ATOM 810 O O . PRO A 1 103 ? 13.256 -1.786 -6.109 1.00 84.94 103 PRO A O 1
ATOM 813 N N . PHE A 1 104 ? 13.172 -2.702 -8.149 1.00 78.50 104 PHE A N 1
ATOM 814 C CA . PHE A 1 104 ? 14.213 -3.709 -7.879 1.00 78.50 104 PHE A CA 1
ATOM 815 C C . PHE A 1 104 ? 15.545 -3.128 -7.385 1.00 78.50 104 PHE A C 1
ATOM 817 O O . PHE A 1 104 ? 16.341 -3.834 -6.772 1.00 78.50 104 PHE A O 1
ATOM 824 N N . SER A 1 105 ? 15.810 -1.851 -7.665 1.00 80.50 105 SER A N 1
ATOM 825 C CA . SER A 1 105 ? 16.998 -1.138 -7.193 1.00 80.50 105 SER A CA 1
ATOM 826 C C . SER A 1 105 ? 16.879 -0.618 -5.757 1.00 80.50 105 SER A C 1
ATOM 828 O O . SER A 1 105 ? 17.872 -0.132 -5.212 1.00 80.50 105 SER A O 1
ATOM 830 N N . ALA A 1 106 ? 15.691 -0.661 -5.145 1.00 85.12 106 ALA A N 1
ATOM 831 C CA . ALA A 1 106 ? 15.513 -0.281 -3.752 1.00 85.12 106 ALA A CA 1
ATOM 832 C C . ALA A 1 106 ? 16.260 -1.264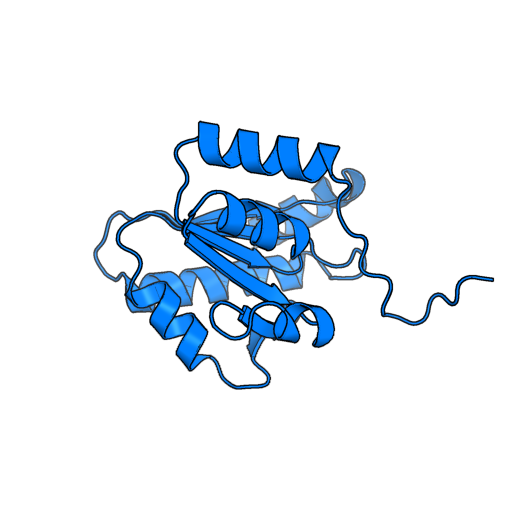 -2.846 1.00 85.12 106 ALA A C 1
ATOM 834 O O . ALA A 1 106 ? 16.168 -2.483 -2.991 1.00 85.12 106 ALA A O 1
ATOM 835 N N . LYS A 1 107 ? 17.017 -0.723 -1.890 1.00 89.25 107 LYS A N 1
ATOM 836 C CA . LYS A 1 107 ? 17.759 -1.543 -0.931 1.00 89.25 107 LYS A CA 1
ATOM 837 C C . LYS A 1 107 ? 16.777 -2.161 0.064 1.00 89.25 107 LYS A C 1
ATOM 839 O O . LYS A 1 107 ? 16.034 -1.402 0.690 1.00 89.25 107 LYS A O 1
ATOM 844 N N . PRO A 1 108 ? 16.794 -3.486 0.279 1.00 89.50 108 PRO A N 1
ATOM 845 C CA . PRO A 1 108 ? 15.882 -4.115 1.225 1.00 89.50 108 PRO A CA 1
ATOM 846 C C . PRO A 1 108 ? 15.959 -3.543 2.643 1.00 89.50 108 PRO A C 1
ATOM 848 O O . PRO A 1 108 ? 14.940 -3.458 3.314 1.00 89.50 108 PRO A O 1
ATOM 851 N N . GLU A 1 109 ? 17.130 -3.075 3.083 1.00 90.69 109 GLU A N 1
ATOM 852 C CA . GLU A 1 109 ? 17.304 -2.415 4.382 1.00 90.69 109 GLU A CA 1
ATOM 853 C C . GLU A 1 109 ? 16.513 -1.106 4.503 1.00 90.69 109 GLU A C 1
ATOM 855 O O . GLU A 1 109 ? 16.007 -0.791 5.576 1.00 90.69 109 GLU A O 1
ATOM 860 N N . ILE A 1 110 ? 16.386 -0.354 3.407 1.00 90.50 110 ILE A N 1
ATOM 861 C CA . ILE A 1 110 ? 15.598 0.882 3.373 1.00 90.50 110 ILE A CA 1
ATOM 862 C C . ILE A 1 110 ?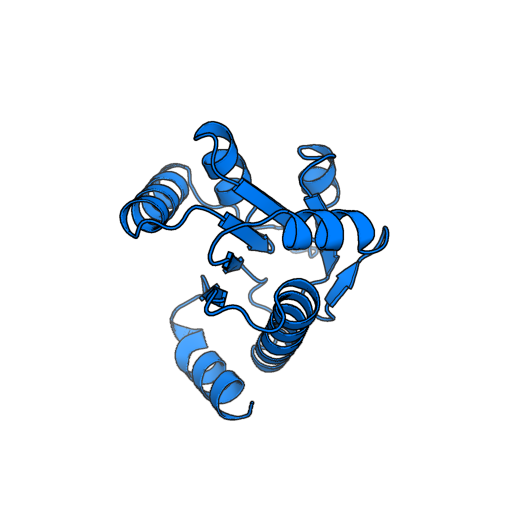 14.109 0.555 3.494 1.00 90.50 110 ILE A C 1
ATOM 864 O O . ILE A 1 110 ? 13.401 1.189 4.269 1.00 90.50 110 ILE A O 1
ATOM 868 N N . LEU A 1 111 ? 13.642 -0.447 2.750 1.00 91.62 111 LEU A N 1
ATOM 869 C CA . LEU A 1 111 ? 12.238 -0.856 2.769 1.00 91.62 111 LEU A CA 1
ATOM 870 C C . LEU A 1 111 ? 11.847 -1.438 4.126 1.00 91.62 111 LEU A C 1
ATOM 872 O O . LEU A 1 111 ? 10.805 -1.089 4.665 1.00 91.62 111 LEU A O 1
ATOM 876 N N . ALA A 1 112 ? 12.733 -2.229 4.729 1.00 90.88 112 ALA A N 1
ATOM 877 C CA . ALA A 1 112 ? 12.546 -2.735 6.079 1.00 90.88 112 ALA A CA 1
ATOM 878 C C . ALA A 1 112 ? 12.441 -1.580 7.099 1.00 90.88 112 ALA A C 1
ATOM 880 O O . ALA A 1 112 ? 11.562 -1.594 7.954 1.00 90.88 112 ALA A O 1
ATOM 881 N N . TYR A 1 113 ? 13.263 -0.529 6.979 1.00 92.38 113 TYR A N 1
ATOM 882 C CA . TYR A 1 113 ? 13.106 0.676 7.803 1.00 92.38 113 TYR A CA 1
ATOM 883 C C . TYR A 1 113 ? 11.768 1.392 7.548 1.00 92.38 113 TYR A C 1
ATOM 885 O O . TYR A 1 113 ? 11.099 1.817 8.481 1.00 92.38 113 TYR A O 1
ATOM 893 N N . VAL A 1 114 ? 11.320 1.482 6.297 1.00 93.44 114 VAL A N 1
ATOM 894 C CA . VAL A 1 114 ? 10.005 2.057 5.969 1.00 93.44 114 VAL A CA 1
ATOM 895 C C . VAL A 1 114 ? 8.860 1.233 6.565 1.00 93.44 114 VAL A C 1
ATOM 897 O O . VAL A 1 114 ? 7.859 1.817 6.980 1.00 93.44 114 VAL A O 1
ATOM 900 N N . HIS A 1 115 ? 9.007 -0.090 6.695 1.00 91.75 115 HIS A N 1
ATOM 901 C CA . HIS A 1 115 ? 8.031 -0.915 7.413 1.00 91.75 115 HIS A CA 1
ATOM 902 C C . HIS A 1 115 ? 7.880 -0.472 8.868 1.00 91.75 115 HIS A C 1
ATOM 904 O O . HIS A 1 115 ? 6.752 -0.365 9.343 1.00 91.75 115 HIS A O 1
ATOM 910 N N . THR A 1 116 ? 8.982 -0.168 9.566 1.00 93.19 116 THR A N 1
ATOM 911 C CA . THR A 1 116 ? 8.906 0.277 10.969 1.00 93.19 116 THR A CA 1
ATOM 912 C C . THR A 1 116 ? 8.253 1.648 11.098 1.00 93.19 116 THR A C 1
ATOM 914 O O . THR A 1 116 ? 7.526 1.885 12.060 1.00 93.19 116 THR A O 1
ATOM 917 N N . LEU A 1 117 ? 8.443 2.529 10.112 1.00 95.81 117 LEU A N 1
ATOM 918 C CA . LEU A 1 117 ? 7.758 3.821 10.060 1.00 95.81 117 LEU A CA 1
ATOM 919 C C . LEU A 1 117 ? 6.250 3.655 9.860 1.00 95.81 117 LEU A C 1
ATOM 921 O O . LEU A 1 117 ? 5.481 4.243 10.607 1.00 95.81 117 LEU A O 1
ATOM 925 N N . ILE A 1 118 ? 5.816 2.797 8.934 1.00 95.31 118 ILE A N 1
ATOM 926 C CA . ILE A 1 118 ? 4.382 2.523 8.734 1.00 95.31 118 ILE A CA 1
ATOM 927 C C . ILE A 1 118 ? 3.779 1.825 9.954 1.00 95.31 118 ILE A C 1
ATOM 929 O O . ILE A 1 118 ? 2.652 2.116 10.342 1.00 95.31 118 ILE A O 1
ATOM 933 N N . GLN A 1 119 ? 4.530 0.928 10.593 1.00 93.75 119 GLN A N 1
ATOM 934 C CA . GLN A 1 119 ? 4.098 0.302 11.836 1.00 93.75 119 GLN A CA 1
ATOM 935 C C . GLN A 1 119 ? 3.908 1.329 12.948 1.00 93.75 119 GLN A C 1
ATOM 937 O O . GLN A 1 119 ? 2.910 1.268 13.661 1.00 93.75 119 GLN A O 1
ATOM 942 N N . LYS A 1 120 ? 4.828 2.286 13.074 1.00 94.62 120 LYS A N 1
ATOM 943 C CA . LYS A 1 120 ? 4.674 3.399 14.005 1.00 94.62 120 LYS A CA 1
ATOM 944 C C . LYS A 1 120 ? 3.448 4.241 13.657 1.00 94.62 120 LYS A C 1
ATOM 946 O O . LYS A 1 120 ? 2.651 4.526 14.540 1.00 94.62 120 LYS A O 1
ATOM 951 N N . ASP A 1 121 ? 3.260 4.575 12.383 1.00 95.75 121 ASP A N 1
ATOM 952 C CA . ASP A 1 121 ? 2.107 5.354 11.937 1.00 95.75 121 ASP A CA 1
ATOM 953 C C . ASP A 1 121 ? 0.779 4.688 12.292 1.00 95.75 121 ASP A C 1
ATOM 955 O O . ASP A 1 121 ? -0.140 5.352 12.760 1.00 95.75 121 ASP A O 1
ATOM 959 N N . TRP A 1 122 ? 0.699 3.373 12.088 1.00 94.94 122 TRP A N 1
ATOM 960 C CA . TRP A 1 122 ? -0.448 2.558 12.464 1.00 94.94 122 TRP A CA 1
ATOM 961 C C . TRP A 1 122 ? -0.680 2.557 13.978 1.00 94.94 122 TRP A C 1
ATOM 963 O O . TRP A 1 122 ? -1.798 2.751 14.445 1.00 94.94 122 TRP A O 1
ATOM 973 N N . GLN A 1 123 ? 0.382 2.376 14.763 1.00 92.56 123 GLN A N 1
ATOM 974 C CA . GLN A 1 123 ? 0.301 2.373 16.223 1.00 92.56 123 GLN A CA 1
ATOM 975 C C . GLN A 1 123 ? -0.117 3.731 16.793 1.00 92.56 123 GLN A C 1
ATOM 977 O O . GLN A 1 123 ? -0.866 3.767 17.769 1.00 92.56 123 GLN A O 1
ATOM 982 N N . ASP A 1 124 ? 0.333 4.832 16.196 1.00 93.25 124 ASP A N 1
ATOM 983 C CA . ASP A 1 124 ? -0.025 6.182 16.630 1.00 93.25 124 ASP A CA 1
ATOM 984 C C . ASP A 1 124 ? -1.543 6.432 16.471 1.00 93.25 124 ASP A C 1
ATOM 986 O O . ASP A 1 124 ? -2.151 7.065 17.333 1.00 93.25 124 ASP A O 1
ATOM 990 N N . GLU A 1 125 ? -2.178 5.875 15.431 1.00 93.12 125 GLU A N 1
ATOM 991 C CA . GLU A 1 125 ? -3.622 6.027 15.171 1.00 93.12 125 GLU A CA 1
ATOM 992 C C . GLU A 1 125 ? -4.498 5.000 15.911 1.00 93.12 125 GLU A C 1
ATOM 994 O O . GLU A 1 125 ? -5.632 5.304 16.289 1.00 93.12 125 GLU A O 1
ATOM 999 N N . HIS A 1 126 ? -3.983 3.791 16.163 1.00 90.00 126 HIS A N 1
ATOM 1000 C CA . HIS A 1 126 ? -4.747 2.676 16.751 1.00 90.00 126 HIS A CA 1
ATOM 1001 C C . HIS A 1 126 ? -4.141 2.144 18.049 1.00 90.00 126 HIS A C 1
ATOM 1003 O O . HIS A 1 126 ? -4.262 0.956 18.376 1.00 90.00 126 HIS A O 1
ATOM 1009 N N . SER A 1 127 ? -3.502 3.034 18.808 1.00 79.62 127 SER A N 1
ATOM 1010 C CA . SER A 1 127 ? -2.963 2.753 20.138 1.00 79.62 127 SER A CA 1
ATOM 1011 C C . SER A 1 127 ? -4.008 2.043 21.008 1.00 79.62 127 SER A C 1
ATOM 1013 O O . SER A 1 127 ? -5.127 2.530 21.170 1.00 79.62 127 SER A O 1
ATOM 1015 N N . ASN A 1 128 ? -3.620 0.923 21.628 1.00 73.19 128 ASN A N 1
ATOM 1016 C CA . ASN A 1 128 ? -4.462 0.082 22.499 1.00 73.19 128 ASN A CA 1
ATOM 1017 C C . ASN A 1 128 ? -5.517 -0.787 21.790 1.00 73.19 128 ASN A C 1
ATOM 1019 O O . ASN A 1 128 ? -6.509 -1.169 22.413 1.00 73.19 128 ASN A O 1
ATOM 1023 N N . THR A 1 129 ? -5.315 -1.123 20.517 1.00 76.38 129 THR A N 1
ATOM 1024 C CA . THR A 1 129 ? -6.144 -2.113 19.815 1.00 76.38 129 THR A CA 1
ATOM 1025 C C . THR A 1 129 ? -5.343 -3.371 19.476 1.00 76.38 129 THR A C 1
ATOM 1027 O O . THR A 1 129 ? -4.138 -3.300 19.250 1.00 76.38 129 THR A O 1
ATOM 1030 N N . ASP A 1 130 ? -6.022 -4.517 19.382 1.00 82.94 130 ASP A N 1
ATOM 1031 C CA . ASP A 1 130 ? -5.440 -5.773 18.878 1.00 82.94 130 ASP A CA 1
ATOM 1032 C C . ASP A 1 130 ? -5.413 -5.822 17.332 1.00 82.94 130 ASP A C 1
ATOM 1034 O O . ASP A 1 130 ? -5.348 -6.896 16.730 1.00 82.94 130 ASP A O 1
ATOM 1038 N N . LEU A 1 131 ? -5.531 -4.669 16.657 1.00 87.94 131 LEU A N 1
ATOM 1039 C CA . LEU A 1 131 ? -5.577 -4.616 15.199 1.00 87.94 131 LEU A CA 1
ATOM 1040 C C . LEU A 1 131 ? -4.190 -4.864 14.600 1.00 87.94 131 LEU A C 1
ATOM 1042 O O . LEU A 1 131 ? -3.213 -4.179 14.909 1.00 87.94 131 LEU A O 1
ATOM 1046 N N . MET A 1 132 ? -4.126 -5.823 13.681 1.00 89.12 132 MET A N 1
ATOM 1047 C CA . MET A 1 132 ? -2.879 -6.272 13.075 1.00 89.12 132 MET A CA 1
ATOM 1048 C C . MET A 1 132 ? -2.473 -5.393 11.890 1.00 89.12 132 MET A C 1
ATOM 1050 O O . MET A 1 132 ? -3.317 -4.899 11.140 1.00 89.12 132 MET A O 1
ATOM 1054 N N . LEU A 1 133 ? -1.160 -5.282 11.684 1.00 93.31 133 LEU A N 1
ATOM 1055 C CA . LEU A 1 133 ? -0.557 -4.760 10.462 1.00 93.31 133 LEU A CA 1
ATOM 1056 C C . LEU A 1 133 ? 0.156 -5.902 9.731 1.00 93.31 133 LEU A C 1
ATOM 1058 O O . LEU A 1 133 ? 1.116 -6.474 10.245 1.00 93.31 133 LEU A O 1
ATOM 1062 N N . ASN A 1 134 ? -0.311 -6.225 8.528 1.00 94.38 134 ASN A N 1
ATOM 1063 C CA . ASN A 1 134 ? 0.257 -7.265 7.676 1.00 94.38 134 ASN A CA 1
ATOM 1064 C C . ASN A 1 134 ? 1.043 -6.644 6.518 1.00 94.38 134 ASN A C 1
ATOM 1066 O O . ASN A 1 134 ? 0.642 -5.616 5.974 1.00 94.38 134 ASN A O 1
ATOM 1070 N N . PHE A 1 135 ? 2.115 -7.308 6.083 1.00 94.12 135 PHE A N 1
ATOM 1071 C CA . PHE A 1 135 ? 2.901 -6.901 4.917 1.00 94.12 135 PHE A CA 1
ATOM 1072 C C . PHE A 1 135 ? 2.924 -8.009 3.862 1.00 94.12 135 PHE A C 1
ATOM 1074 O O . PHE A 1 135 ? 3.296 -9.147 4.141 1.00 94.12 135 PHE A O 1
ATOM 1081 N N . PHE A 1 136 ? 2.574 -7.645 2.632 1.00 94.88 136 PHE A N 1
ATOM 1082 C CA . PHE A 1 136 ? 2.720 -8.446 1.425 1.00 94.88 136 PHE A CA 1
ATOM 1083 C C . PHE A 1 136 ? 3.756 -7.784 0.520 1.00 94.88 136 PHE A C 1
ATOM 1085 O O . PHE A 1 136 ? 3.461 -6.816 -0.177 1.00 94.88 136 PHE A O 1
ATOM 1092 N N . TRP A 1 137 ? 4.979 -8.313 0.536 1.00 92.94 137 TRP A N 1
ATOM 1093 C CA . TRP A 1 137 ? 6.063 -7.826 -0.311 1.00 92.94 137 TRP A CA 1
ATOM 1094 C C . TRP A 1 137 ? 6.197 -8.688 -1.562 1.00 92.94 137 TRP A C 1
ATOM 1096 O O . TRP A 1 137 ? 6.647 -9.833 -1.504 1.00 92.94 137 TRP A O 1
ATOM 1106 N N . ILE A 1 138 ? 5.822 -8.115 -2.703 1.00 93.50 138 ILE A N 1
ATOM 1107 C CA . ILE A 1 138 ? 6.026 -8.714 -4.015 1.00 93.50 138 ILE A CA 1
ATOM 1108 C C . ILE A 1 138 ? 7.450 -8.387 -4.471 1.00 93.50 138 ILE A C 1
ATOM 1110 O O . ILE A 1 138 ? 7.824 -7.226 -4.610 1.00 93.50 138 ILE A O 1
ATOM 1114 N N . ALA A 1 139 ? 8.278 -9.415 -4.646 1.00 91.00 139 ALA A N 1
ATOM 1115 C CA . ALA A 1 139 ? 9.682 -9.251 -5.004 1.00 91.00 139 ALA A 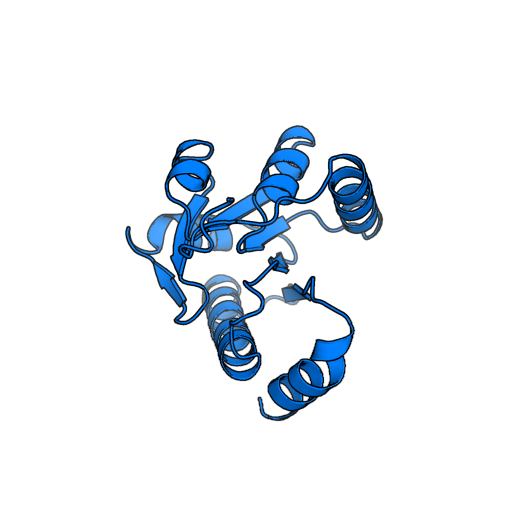CA 1
ATOM 1116 C C . ALA A 1 139 ? 10.189 -10.414 -5.865 1.00 91.00 139 ALA A C 1
ATOM 1118 O O . ALA A 1 139 ? 9.700 -11.541 -5.739 1.00 91.00 139 ALA A O 1
ATOM 1119 N N . PRO A 1 140 ? 11.229 -10.191 -6.688 1.00 90.00 140 PRO A N 1
ATOM 1120 C CA . PRO A 1 140 ? 11.962 -11.275 -7.324 1.00 90.00 140 PRO A CA 1
ATOM 1121 C C . PRO A 1 140 ? 12.551 -12.242 -6.291 1.00 90.00 140 PRO A C 1
ATOM 1123 O O . PRO A 1 140 ? 13.195 -11.825 -5.326 1.00 90.00 140 PRO A O 1
ATOM 1126 N N . TYR A 1 141 ? 12.396 -13.545 -6.532 1.00 91.81 141 TYR A N 1
ATOM 1127 C CA . TYR A 1 141 ? 12.780 -14.597 -5.582 1.00 91.81 141 TYR A CA 1
ATOM 1128 C C . TYR A 1 141 ? 14.254 -14.532 -5.140 1.00 91.81 141 TYR A C 1
ATOM 1130 O O . TYR A 1 141 ? 14.576 -14.831 -3.995 1.00 91.81 141 TYR A O 1
ATOM 1138 N N . PHE A 1 142 ? 15.169 -14.091 -6.008 1.00 90.19 142 PHE A N 1
ATOM 1139 C CA . PHE A 1 142 ? 16.596 -14.001 -5.680 1.00 90.19 142 PHE A CA 1
ATOM 1140 C C . PHE A 1 142 ? 16.927 -12.914 -4.638 1.00 90.19 142 PHE A C 1
ATOM 1142 O O . PHE A 1 142 ? 18.034 -12.908 -4.102 1.00 90.19 142 PHE A O 1
ATOM 1149 N N . LEU A 1 143 ? 15.994 -12.006 -4.320 1.00 90.62 143 LEU A N 1
ATOM 1150 C CA . LEU A 1 143 ? 16.155 -11.024 -3.242 1.00 90.62 143 LEU A CA 1
ATOM 1151 C C . LEU A 1 143 ? 15.822 -11.587 -1.854 1.00 90.62 143 LEU A C 1
ATOM 1153 O O . LEU A 1 143 ? 16.087 -10.916 -0.857 1.00 90.62 143 LEU A O 1
ATOM 1157 N N . GLU A 1 144 ? 15.300 -12.813 -1.755 1.00 91.25 144 GLU A N 1
ATOM 1158 C CA . GLU A 1 144 ? 14.844 -13.418 -0.497 1.00 91.25 144 GLU A CA 1
ATOM 1159 C C . GLU A 1 144 ? 15.896 -13.337 0.623 1.00 91.25 144 GLU A C 1
ATOM 1161 O O . GLU A 1 144 ? 15.589 -12.921 1.742 1.00 91.25 144 GLU A O 1
ATOM 1166 N N . GLY A 1 145 ? 17.156 -13.680 0.329 1.00 91.19 145 GLY A N 1
ATOM 1167 C CA . GLY A 1 145 ? 18.238 -13.634 1.318 1.00 91.19 145 GLY A CA 1
ATOM 1168 C C . GLY A 1 145 ? 18.511 -12.222 1.848 1.00 91.19 145 GLY A C 1
ATOM 1169 O O . GLY A 1 145 ? 18.771 -12.042 3.040 1.00 91.19 145 GLY A O 1
ATOM 1170 N N . HIS A 1 146 ? 18.400 -11.210 0.986 1.00 89.81 146 HIS A N 1
ATOM 1171 C CA . HIS A 1 146 ? 18.564 -9.810 1.373 1.00 89.81 146 HIS A CA 1
ATOM 1172 C C . HIS A 1 146 ? 17.377 -9.311 2.198 1.00 89.81 146 HIS A C 1
ATOM 1174 O O . HIS A 1 146 ? 17.583 -8.667 3.224 1.00 89.81 146 HIS A O 1
ATOM 1180 N N . ILE A 1 147 ? 16.152 -9.666 1.801 1.00 90.06 147 ILE A N 1
ATOM 1181 C CA . ILE A 1 147 ? 14.921 -9.302 2.514 1.00 90.06 147 ILE A CA 1
ATOM 1182 C C . ILE A 1 147 ? 14.921 -9.895 3.927 1.00 90.06 147 ILE A C 1
ATOM 1184 O O . ILE A 1 147 ? 14.705 -9.175 4.902 1.00 90.06 147 ILE A O 1
ATOM 1188 N N . LYS A 1 148 ? 15.238 -11.189 4.071 1.00 90.06 148 LYS A N 1
ATOM 1189 C CA . LYS A 1 148 ? 15.315 -11.848 5.386 1.00 90.06 148 LYS A CA 1
ATOM 1190 C C . LYS A 1 148 ? 16.356 -11.192 6.291 1.00 90.06 148 LYS A C 1
ATOM 1192 O O . LYS A 1 148 ? 16.073 -10.916 7.451 1.00 90.06 148 LYS A O 1
ATOM 1197 N N . LYS A 1 149 ? 17.543 -10.904 5.751 1.00 90.62 149 LYS A N 1
ATOM 1198 C CA . LYS A 1 149 ? 18.629 -10.251 6.495 1.00 90.62 149 LYS A CA 1
ATOM 1199 C C . LYS A 1 149 ? 18.297 -8.812 6.896 1.00 90.62 149 LYS A C 1
ATOM 1201 O O . LYS A 1 149 ? 18.778 -8.352 7.928 1.00 90.62 149 LYS A O 1
ATOM 1206 N N . ALA A 1 150 ? 17.546 -8.087 6.072 1.00 87.56 150 ALA A N 1
ATOM 1207 C CA . ALA A 1 150 ? 17.107 -6.733 6.385 1.00 87.56 150 ALA A CA 1
ATOM 1208 C C . ALA A 1 150 ? 16.098 -6.739 7.541 1.00 87.56 150 ALA A C 1
ATOM 1210 O O . ALA A 1 150 ? 16.293 -6.022 8.517 1.00 87.56 150 ALA A O 1
ATOM 1211 N N . ASN A 1 151 ? 15.087 -7.610 7.473 1.00 83.06 151 ASN A N 1
ATOM 1212 C CA . ASN A 1 151 ? 14.052 -7.708 8.503 1.00 83.06 151 ASN A CA 1
ATOM 1213 C C . ASN A 1 151 ? 14.553 -8.311 9.825 1.00 83.06 151 ASN A C 1
ATOM 1215 O O . ASN A 1 151 ? 14.000 -8.002 10.868 1.00 83.06 151 ASN A O 1
ATOM 1219 N N . SER A 1 152 ? 15.612 -9.131 9.825 1.00 82.69 152 SER A N 1
ATOM 1220 C CA . SER A 1 152 ? 16.175 -9.695 11.065 1.00 82.69 152 SER A CA 1
ATOM 1221 C C . SER A 1 152 ? 16.992 -8.701 11.902 1.00 82.69 152 SER A C 1
ATOM 1223 O O . SER A 1 152 ? 17.530 -9.078 12.939 1.00 82.69 152 SER A O 1
ATOM 1225 N N . LYS A 1 153 ? 17.222 -7.487 11.392 1.00 63.88 153 LYS A N 1
ATOM 1226 C CA . LYS A 1 153 ? 18.031 -6.442 12.042 1.00 63.88 153 LYS A CA 1
ATOM 1227 C C . LYS A 1 153 ? 17.185 -5.351 12.701 1.00 63.88 153 LYS A C 1
ATOM 1229 O O . LYS A 1 153 ? 17.764 -4.406 13.237 1.00 63.88 153 LYS A O 1
ATOM 1234 N N . LEU A 1 154 ? 15.865 -5.463 12.593 1.00 55.41 154 LEU A N 1
ATOM 1235 C CA . LEU A 1 154 ? 14.866 -4.565 13.162 1.00 55.41 154 LEU A CA 1
ATOM 1236 C C . LEU A 1 154 ? 14.240 -5.230 14.386 1.00 55.41 154 LEU A C 1
ATOM 1238 O O . LEU A 1 154 ? 13.940 -4.480 15.336 1.00 55.41 154 LEU A O 1
#

pLDDT: mean 89.98, std 13.46, range [28.58, 98.5]

InterPro domains:
  IPR039846 Zinc finger CCHC domain-containing protein 4 [PTHR13493] (4-150)
  IPR041370 Methyltransferase EEF1AKMT1/ZCCHC4 [PF10237] (6-120)

Secondary structure (DSSP, 8-state):
----SS----PPPHHHHHHHHHHHHHTT--EEEEES-HHHHHHHHHTT-EEEEEES-HHHHHH-TTSEEEEETTTTEETT-SHHHHHHHHH--S-EEEEE---TTS-HHHHHHHHHHHHHHHHHHSTT----EEEEE---GGGHHHHHHHHTT-

Organism: NCBI:txid39272

Radius of gyration: 15.16 Å; chains: 1; bounding box: 34×32×51 Å

Foldseek 3Di:
DPDPPPPPLDADDPVRLCVVLVVCVVVVHAAEEEESHLSNQVVSVVVVGHYAYEYCDVVSCVVPVQRYFNADLLQGDTPVDCPSVLVSLLPDPAAYEYEYDDDQPRQLLSNLVSVVVVVVSNCVNVPPDPHHYHYHYDDDPVCVVRNVVSNVVD

Sequence (154 aa):
KVSNSGVAQYLFSQESTDFLTGMLLSLGLDNFICMGAPSIHGKLLERNVNSYLLDLDPDMISKYPSTSCHYNMCNHYFFDGNNLYRDYLNKLKGSLTVVMDPPFSAKPEILAYVHTLIQKDWQDEHSNTDLMLNFFWIAPYFLEGHIKKANSKL